Protein AF-A0A2V0NY95-F1 (afdb_monomer_lite)

Secondary structure (DSSP, 8-state):
-PPPP-PPPPPPPPPPPTT---SS-EEESSTT-SS-EEEPPTT--SSPPPTT-B-HHHHHHHHHHHHTTT--EEEE---HHHHHTBPTT-HHHHHHHTT-EEEE--TTSTTHHHHHHHHHHHHHS-SS-HHHHHHHHHHHHHHTT----PPPHHHHHHHHTSTT-

Structure (mmCIF, N/CA/C/O backbone):
data_AF-A0A2V0NY95-F1
#
_entry.id   AF-A0A2V0NY95-F1
#
loop_
_atom_site.group_PDB
_atom_site.id
_atom_site.type_symbol
_atom_site.label_atom_id
_atom_site.label_alt_id
_atom_site.label_comp_id
_atom_site.label_asym_id
_atom_site.label_entity_id
_atom_site.label_seq_id
_atom_site.pdbx_PDB_ins_code
_atom_site.Cartn_x
_atom_site.Cartn_y
_atom_site.Cartn_z
_atom_site.occupancy
_atom_site.B_iso_or_equiv
_atom_site.auth_seq_id
_atom_site.auth_comp_id
_atom_site.auth_asym_id
_atom_site.auth_atom_id
_atom_site.pdbx_PDB_model_num
ATOM 1 N N . MET A 1 1 ? -4.835 18.486 35.071 1.00 43.38 1 MET A N 1
ATOM 2 C CA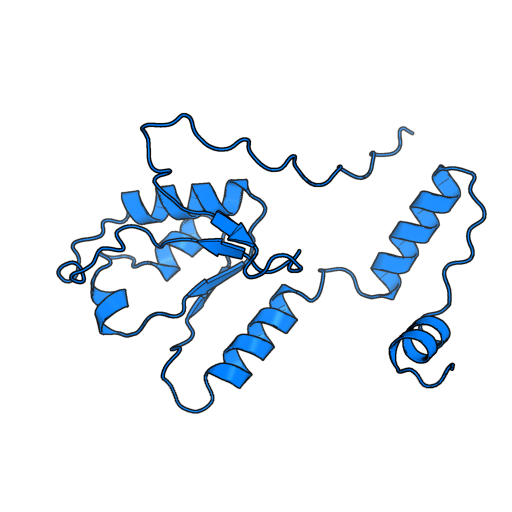 . MET A 1 1 ? -4.192 17.753 33.960 1.00 43.38 1 MET A CA 1
ATOM 3 C C . MET A 1 1 ? -5.191 17.724 32.818 1.00 43.38 1 MET A C 1
ATOM 5 O O . MET A 1 1 ? -6.310 17.291 33.049 1.00 43.38 1 MET A O 1
ATOM 9 N N . ALA A 1 2 ? -4.857 18.315 31.669 1.00 37.72 2 ALA A N 1
ATOM 10 C CA . ALA A 1 2 ? -5.780 18.450 30.542 1.00 37.72 2 ALA A CA 1
ATOM 11 C C . ALA A 1 2 ? -5.854 17.127 29.765 1.00 37.72 2 ALA A C 1
ATOM 13 O O . ALA A 1 2 ? -4.816 16.590 29.384 1.00 37.72 2 ALA A O 1
ATOM 14 N N . ALA A 1 3 ? -7.064 16.598 29.579 1.00 37.44 3 ALA A N 1
ATOM 15 C CA . ALA A 1 3 ? -7.317 15.398 28.789 1.00 37.44 3 ALA A CA 1
ATOM 16 C C . ALA A 1 3 ? -7.110 15.698 27.295 1.00 37.44 3 ALA A C 1
ATOM 18 O O . ALA A 1 3 ? -7.634 16.691 26.787 1.00 37.44 3 ALA A O 1
ATOM 19 N N . ALA A 1 4 ? -6.346 14.849 26.605 1.00 42.94 4 ALA A N 1
ATOM 20 C CA . ALA A 1 4 ? -6.223 14.893 25.154 1.00 42.94 4 ALA A CA 1
ATOM 21 C C . ALA A 1 4 ? -7.565 14.474 24.535 1.00 42.94 4 ALA A C 1
ATOM 23 O O . ALA A 1 4 ? -8.099 13.410 24.846 1.00 42.94 4 ALA A O 1
ATOM 24 N N . ALA A 1 5 ? -8.150 15.348 23.719 1.00 40.56 5 ALA A N 1
ATOM 25 C CA . ALA A 1 5 ? -9.394 15.072 23.017 1.00 40.56 5 ALA A CA 1
ATOM 26 C C . ALA A 1 5 ? -9.166 13.969 21.975 1.00 40.56 5 ALA A C 1
ATOM 28 O O . ALA A 1 5 ? -8.226 14.069 21.190 1.00 40.56 5 ALA A O 1
ATOM 29 N N . ALA A 1 6 ? -10.037 12.954 21.954 1.00 47.31 6 ALA A N 1
ATOM 30 C CA . ALA A 1 6 ? -10.079 11.966 20.881 1.00 47.31 6 ALA A CA 1
ATOM 31 C C . ALA A 1 6 ? -10.217 12.699 19.539 1.00 47.31 6 ALA A C 1
ATOM 33 O O . ALA A 1 6 ? -11.197 13.418 19.308 1.00 47.31 6 ALA A O 1
ATOM 34 N N . GLU A 1 7 ? -9.193 12.574 18.698 1.00 38.12 7 GLU A N 1
ATOM 35 C CA . GLU A 1 7 ? -9.124 13.253 17.413 1.00 38.12 7 GLU A CA 1
ATOM 36 C C . GLU A 1 7 ? -10.282 12.768 16.537 1.00 38.12 7 GLU A C 1
ATOM 38 O O . GLU A 1 7 ? -10.471 11.573 16.306 1.00 38.12 7 GLU A O 1
ATOM 43 N N . ARG A 1 8 ? -11.112 13.711 16.081 1.00 42.25 8 ARG A N 1
ATOM 44 C CA . ARG A 1 8 ? -12.142 13.430 15.079 1.00 42.25 8 ARG A CA 1
ATOM 45 C C . ARG A 1 8 ? -11.473 12.790 13.856 1.00 42.25 8 ARG A C 1
ATOM 47 O O . ARG A 1 8 ? -10.414 13.278 13.459 1.00 42.25 8 ARG A O 1
ATOM 54 N N . PRO A 1 9 ? -12.106 11.792 13.207 1.00 49.47 9 PRO A N 1
ATOM 55 C CA . PRO A 1 9 ? -11.616 11.306 11.925 1.00 49.47 9 PRO A CA 1
ATOM 56 C C . PRO A 1 9 ? -11.460 12.500 10.969 1.00 49.47 9 PRO A C 1
ATOM 58 O O . PRO A 1 9 ? -12.314 13.401 10.980 1.00 49.47 9 PRO A O 1
ATOM 61 N N . PRO A 1 10 ? -10.363 12.553 10.194 1.00 50.25 10 PRO A N 1
ATOM 62 C CA . PRO A 1 10 ? -10.059 13.699 9.358 1.00 50.25 10 PRO A CA 1
ATOM 63 C C . PRO A 1 10 ? -11.227 13.972 8.397 1.00 50.25 10 PRO A C 1
ATOM 65 O O . PRO A 1 10 ? -11.861 13.032 7.908 1.00 50.25 10 PRO A O 1
ATOM 68 N N . PRO A 1 11 ? -11.549 15.249 8.130 1.00 43.59 11 PRO A N 1
ATOM 69 C CA . PRO A 1 11 ? -12.610 15.597 7.196 1.00 43.59 11 PRO A CA 1
ATOM 70 C C . PRO A 1 11 ? -12.332 14.952 5.832 1.00 43.59 11 PRO A C 1
ATOM 72 O O . PRO A 1 11 ? -11.212 15.026 5.324 1.00 43.59 11 PRO A O 1
ATOM 75 N N . THR A 1 12 ? -13.353 14.339 5.223 1.00 57.59 12 THR A N 1
ATOM 76 C CA . THR A 1 12 ? -13.290 13.886 3.828 1.00 57.59 12 THR A CA 1
ATOM 77 C C . THR A 1 12 ? -12.856 15.065 2.963 1.00 57.59 12 THR A C 1
ATOM 79 O O . THR A 1 12 ? -13.534 16.097 2.958 1.00 57.59 12 THR A O 1
ATOM 82 N N . GLN A 1 13 ? -11.712 14.943 2.280 1.00 50.62 13 GLN A N 1
ATOM 83 C CA . GLN A 1 13 ? -11.196 16.012 1.427 1.00 50.62 13 GLN A CA 1
ATOM 84 C C . GLN A 1 13 ? -12.280 16.434 0.424 1.00 50.62 13 GLN A C 1
ATOM 86 O O . GLN A 1 13 ? -12.900 15.561 -0.192 1.00 50.62 13 GLN A O 1
ATOM 91 N N . PRO A 1 14 ? -12.537 17.747 0.267 1.00 53.62 14 PRO A N 1
ATOM 92 C CA . PRO A 1 14 ? -13.465 18.219 -0.747 1.00 53.62 14 PRO A CA 1
ATOM 93 C C . PRO A 1 14 ? -13.003 17.736 -2.129 1.00 53.62 14 PRO A C 1
ATOM 95 O O . PRO A 1 14 ? -11.795 17.605 -2.356 1.00 53.62 14 PRO A O 1
ATOM 98 N N . PRO A 1 15 ? -13.940 17.455 -3.053 1.00 53.31 15 PRO A N 1
ATOM 99 C CA . PRO A 1 15 ? -13.572 17.038 -4.397 1.00 53.31 15 PRO A CA 1
ATOM 100 C C . PRO A 1 15 ? -12.666 18.106 -5.036 1.00 53.31 15 PRO A C 1
ATOM 102 O O . PRO A 1 15 ? -12.920 19.301 -4.854 1.00 53.31 15 PRO A O 1
ATOM 105 N N . PRO A 1 16 ? -11.603 17.707 -5.758 1.00 52.62 16 PRO A N 1
ATOM 106 C CA . PRO A 1 16 ? -10.711 18.658 -6.406 1.00 52.62 16 PRO A CA 1
ATOM 107 C C . PRO A 1 16 ? -11.479 19.514 -7.429 1.00 52.62 16 PRO A C 1
ATOM 109 O O . PRO A 1 16 ? -12.456 19.036 -8.019 1.00 52.62 16 PRO A O 1
ATOM 112 N N . PRO A 1 17 ? -11.064 20.776 -7.649 1.00 58.44 17 PRO A N 1
ATOM 113 C CA . PRO A 1 17 ? -11.691 21.656 -8.630 1.00 58.44 17 PRO A CA 1
ATOM 114 C C . PRO A 1 17 ? -11.704 21.005 -10.020 1.00 58.44 17 PRO A C 1
ATOM 116 O O . PRO A 1 17 ? -10.756 20.330 -10.425 1.00 58.44 17 PRO A O 1
ATOM 119 N N . HIS A 1 18 ? -12.802 21.197 -10.756 1.00 44.31 18 HIS A N 1
ATOM 120 C CA . HIS A 1 18 ? -12.996 20.622 -12.086 1.00 44.31 18 HIS A CA 1
ATOM 121 C C . HIS A 1 18 ? -11.870 21.058 -13.042 1.00 44.31 18 HIS A C 1
ATOM 123 O O . HIS A 1 18 ? -11.850 22.198 -13.495 1.00 44.31 18 HIS A O 1
ATOM 129 N N . GLY A 1 19 ? -10.938 20.152 -13.350 1.00 54.78 19 GLY A N 1
ATOM 130 C CA . GLY A 1 19 ? -9.857 20.389 -14.316 1.00 54.78 19 GLY A CA 1
ATOM 131 C C . GLY A 1 19 ? -8.557 19.656 -13.995 1.00 54.78 19 GLY A C 1
ATOM 132 O O . GLY A 1 19 ? -7.862 19.225 -14.911 1.00 54.78 19 GLY A O 1
ATOM 133 N N . GLU A 1 20 ? -8.271 19.419 -12.715 1.00 51.94 20 GLU A N 1
ATOM 134 C CA . GLU A 1 20 ? -7.086 18.676 -12.284 1.00 51.94 20 GLU A CA 1
ATOM 135 C C . GLU A 1 20 ? -7.507 17.300 -11.773 1.00 51.94 20 GLU A C 1
ATOM 137 O O . GLU A 1 20 ? -8.163 17.166 -10.739 1.00 51.94 20 GLU A O 1
ATOM 142 N N . ARG A 1 21 ? -7.159 16.242 -12.516 1.00 57.59 21 ARG A N 1
ATOM 143 C CA . ARG A 1 21 ? -7.312 14.888 -11.980 1.00 57.59 21 ARG A CA 1
ATOM 144 C C . ARG A 1 21 ? -6.307 14.742 -10.839 1.00 57.59 21 ARG A C 1
ATOM 146 O O . ARG A 1 21 ? -5.119 14.963 -11.081 1.00 57.59 21 ARG A O 1
ATOM 153 N N . PRO A 1 22 ? -6.744 14.376 -9.624 1.00 63.16 22 PRO A N 1
ATOM 154 C CA . PRO A 1 22 ? -5.818 14.173 -8.526 1.00 63.16 22 PRO A CA 1
ATOM 155 C C . PRO A 1 22 ? -4.794 13.124 -8.953 1.00 63.16 22 PRO A C 1
ATOM 157 O O . PRO A 1 22 ? -5.154 12.046 -9.432 1.00 63.16 22 PRO A O 1
ATOM 160 N N . ARG A 1 23 ? -3.513 13.475 -8.817 1.00 74.50 23 ARG A N 1
ATOM 161 C CA . ARG A 1 23 ? -2.381 12.650 -9.265 1.00 74.50 23 ARG A CA 1
ATOM 162 C C . ARG A 1 23 ? -2.393 11.255 -8.636 1.00 74.50 23 ARG A C 1
ATOM 164 O O . ARG A 1 23 ? -1.933 10.292 -9.242 1.00 74.50 23 ARG A O 1
ATOM 171 N N . HIS A 1 24 ? -2.968 11.157 -7.443 1.00 81.56 24 HIS A N 1
ATOM 172 C CA . HIS A 1 24 ? -3.194 9.921 -6.717 1.00 81.56 24 HIS A CA 1
ATOM 173 C C . HIS A 1 24 ? -4.676 9.867 -6.345 1.00 81.56 24 HIS A C 1
ATOM 175 O O . HIS A 1 24 ? -5.170 10.748 -5.638 1.00 81.56 24 HIS A O 1
ATOM 181 N N . ASN A 1 25 ? -5.407 8.862 -6.832 1.00 85.81 25 ASN A N 1
ATOM 182 C CA . ASN A 1 25 ? -6.708 8.558 -6.242 1.00 85.81 25 ASN A CA 1
ATOM 183 C C . ASN A 1 25 ? -6.447 7.908 -4.869 1.00 85.81 25 ASN A C 1
ATOM 185 O O . ASN A 1 25 ? -5.470 7.187 -4.674 1.00 85.81 25 ASN A O 1
ATOM 189 N N . PHE A 1 26 ? -7.273 8.241 -3.888 1.00 90.12 26 PHE A N 1
ATOM 190 C CA . PHE A 1 26 ? -7.235 7.632 -2.566 1.00 90.12 26 PHE A CA 1
ATOM 191 C C . PHE A 1 26 ? -8.661 7.588 -2.056 1.00 90.12 26 PHE A C 1
ATOM 193 O O . PHE A 1 26 ? -9.290 8.635 -1.891 1.00 90.12 26 PHE A O 1
ATOM 200 N N . ALA A 1 27 ? -9.186 6.389 -1.867 1.00 90.31 27 ALA A N 1
ATOM 201 C CA . ALA A 1 27 ? -10.558 6.189 -1.437 1.00 90.31 27 ALA A CA 1
ATOM 202 C C . ALA A 1 27 ? -10.675 4.894 -0.631 1.00 90.31 27 ALA A C 1
ATOM 204 O O . ALA A 1 27 ? -9.866 3.988 -0.830 1.00 90.31 27 ALA 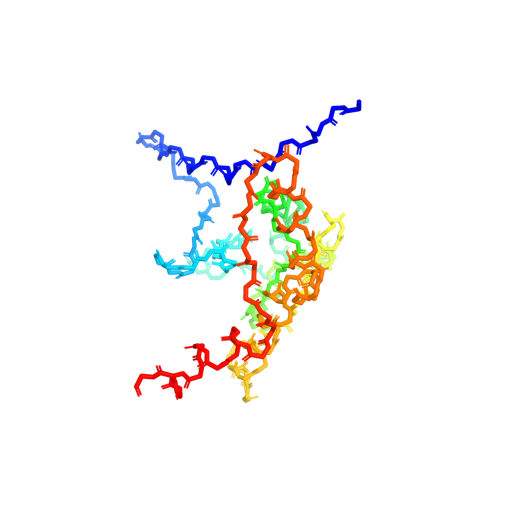A O 1
ATOM 205 N N . PRO A 1 28 ? -11.676 4.781 0.255 1.00 88.25 28 PRO A N 1
ATOM 206 C CA . PRO A 1 28 ? -12.035 3.507 0.863 1.00 88.25 28 PRO A CA 1
ATOM 207 C C . PRO A 1 28 ? -12.213 2.412 -0.195 1.00 88.25 28 PRO A C 1
ATOM 209 O O . PRO A 1 28 ? -12.725 2.685 -1.285 1.00 88.25 28 PRO A O 1
ATOM 212 N N . ALA A 1 29 ? -11.814 1.180 0.122 1.00 85.50 29 ALA A N 1
ATOM 213 C CA . ALA A 1 29 ? -11.976 0.042 -0.785 1.00 85.50 29 ALA A CA 1
ATOM 214 C C . ALA A 1 29 ? -13.458 -0.236 -1.114 1.00 85.50 29 ALA A C 1
ATOM 216 O O . ALA A 1 29 ? -13.790 -0.664 -2.220 1.00 85.50 29 ALA A O 1
ATOM 217 N N . SER A 1 30 ? -14.361 0.098 -0.192 1.00 88.00 30 SER A N 1
ATOM 218 C CA . SER A 1 30 ? -15.807 0.140 -0.381 1.00 88.00 30 SER A CA 1
ATOM 219 C C . SER A 1 30 ? -16.421 1.284 0.426 1.00 88.00 30 SER A C 1
ATOM 221 O O . SER A 1 30 ? -15.815 1.808 1.355 1.00 88.00 30 SER A O 1
ATOM 223 N N . GLY A 1 31 ? -17.676 1.644 0.140 1.00 81.44 31 GLY A N 1
ATOM 224 C CA . GLY A 1 31 ? -18.383 2.695 0.888 1.00 81.44 31 GLY A CA 1
ATOM 225 C C . GLY A 1 31 ? -18.625 2.392 2.376 1.00 81.44 31 GLY A C 1
ATOM 226 O O . GLY A 1 31 ? -19.148 3.253 3.078 1.00 81.44 31 GLY A O 1
ATOM 227 N N . ARG A 1 32 ? -18.293 1.183 2.850 1.00 81.31 32 ARG A N 1
ATOM 228 C CA . ARG A 1 32 ? -18.389 0.778 4.262 1.00 81.31 32 ARG A CA 1
ATOM 229 C C . ARG A 1 32 ? -17.026 0.582 4.923 1.00 81.31 32 ARG A C 1
ATOM 231 O O . ARG A 1 32 ? -16.990 0.412 6.138 1.00 81.31 32 ARG A O 1
ATOM 238 N N . ASP A 1 33 ? -15.937 0.592 4.157 1.00 80.44 33 ASP A N 1
ATOM 239 C CA . ASP A 1 33 ? -14.610 0.345 4.707 1.00 80.44 33 ASP A CA 1
ATOM 240 C C . ASP A 1 33 ? -14.088 1.578 5.434 1.00 80.44 33 ASP A C 1
ATOM 242 O O . ASP A 1 33 ? -14.077 2.688 4.904 1.00 80.44 33 ASP A O 1
ATOM 246 N N . THR A 1 34 ? -13.632 1.365 6.663 1.00 82.75 34 THR A N 1
ATOM 247 C CA . THR A 1 34 ? -12.999 2.402 7.489 1.00 82.75 34 THR A CA 1
ATOM 248 C C . THR A 1 34 ? -11.506 2.166 7.687 1.00 82.75 34 THR A C 1
ATOM 250 O O . THR A 1 34 ? -10.817 3.066 8.152 1.00 82.75 34 THR A O 1
ATOM 253 N N . ALA A 1 35 ? -11.013 0.970 7.349 1.00 84.50 35 ALA A N 1
ATOM 254 C CA . ALA A 1 35 ? -9.630 0.547 7.577 1.00 84.50 35 ALA A CA 1
ATOM 255 C C . ALA A 1 35 ? -8.858 0.264 6.278 1.00 84.50 35 ALA A C 1
ATOM 257 O O . ALA A 1 35 ? -7.641 0.414 6.243 1.00 84.50 35 ALA A O 1
ATOM 258 N N . VAL A 1 36 ? -9.551 -0.113 5.197 1.00 87.56 36 VAL A N 1
ATOM 259 C CA . VAL A 1 36 ? -8.917 -0.489 3.927 1.00 87.56 36 VAL A CA 1
ATOM 260 C C . VAL A 1 36 ? -9.178 0.583 2.878 1.00 87.56 36 VAL A C 1
ATOM 262 O O . VAL A 1 36 ? -10.326 0.917 2.577 1.00 87.56 36 VAL A O 1
ATOM 265 N N . PHE A 1 37 ? -8.101 1.100 2.295 1.00 91.56 37 PHE A N 1
ATOM 266 C CA . PHE A 1 37 ? -8.134 2.146 1.279 1.00 91.56 37 PHE A CA 1
ATOM 267 C C . PHE A 1 37 ? -7.372 1.692 0.034 1.00 91.56 37 PHE A C 1
ATOM 269 O O . PHE A 1 37 ? -6.336 1.038 0.123 1.00 91.56 37 PHE A O 1
ATOM 276 N N . 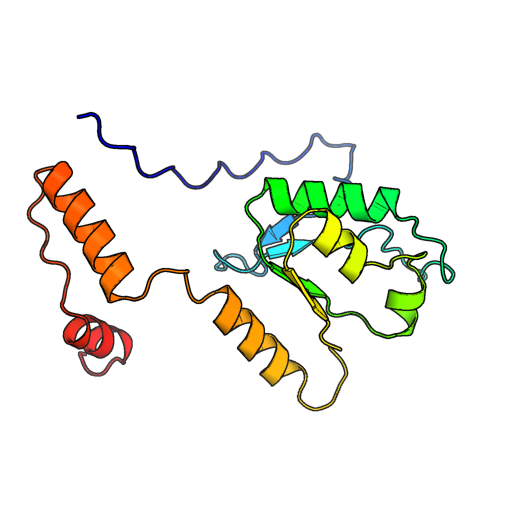GLY A 1 38 ? -7.890 2.050 -1.136 1.00 92.38 38 GLY A N 1
ATOM 277 C CA . GLY A 1 38 ? -7.221 1.879 -2.416 1.00 92.38 38 GLY A CA 1
ATOM 278 C C . GLY A 1 38 ? -6.551 3.173 -2.863 1.00 92.38 38 GLY A C 1
ATOM 279 O O . GLY A 1 38 ? -7.109 4.261 -2.697 1.00 92.38 38 GLY A O 1
ATOM 280 N N . ALA A 1 39 ? -5.377 3.043 -3.480 1.00 91.94 39 ALA A N 1
ATOM 281 C CA . ALA A 1 39 ? -4.692 4.137 -4.148 1.00 91.94 39 ALA A CA 1
ATOM 282 C C . ALA A 1 39 ? -4.015 3.669 -5.440 1.00 91.94 39 ALA A C 1
ATOM 284 O O . ALA A 1 39 ? -3.442 2.583 -5.510 1.00 91.94 39 ALA A O 1
ATOM 285 N N . SER A 1 40 ? -4.059 4.512 -6.463 1.00 89.31 40 SER A N 1
ATOM 286 C CA . SER A 1 40 ? -3.380 4.325 -7.739 1.00 89.31 40 SER A CA 1
ATOM 287 C C . SER A 1 40 ? -1.903 4.432 -7.470 1.00 89.31 40 SER A C 1
ATOM 289 O O . SER A 1 40 ? -1.439 5.393 -6.856 1.00 89.31 40 SER A O 1
ATOM 291 N N . MET A 1 41 ? -1.171 3.448 -7.955 1.00 87.94 41 MET A N 1
ATOM 292 C CA . MET A 1 41 ? 0.255 3.339 -7.714 1.00 87.94 41 MET A CA 1
ATOM 293 C C . MET A 1 41 ? 1.041 4.421 -8.456 1.00 87.94 41 MET A C 1
ATOM 295 O O . MET A 1 41 ? 0.582 4.923 -9.493 1.00 87.94 41 MET A O 1
ATOM 299 N N . PRO A 1 42 ? 2.254 4.752 -7.982 1.00 92.19 42 PRO A N 1
ATOM 300 C CA . PRO A 1 42 ? 3.097 5.717 -8.661 1.00 92.19 42 PRO A CA 1
ATOM 301 C C . PRO A 1 42 ? 3.462 5.189 -10.045 1.00 92.19 42 PRO A C 1
ATOM 303 O O . PRO A 1 42 ? 3.957 4.071 -10.178 1.00 92.19 42 PRO A O 1
ATOM 306 N N . GLY A 1 43 ? 3.194 5.998 -11.070 1.00 86.75 43 GLY A N 1
ATOM 307 C CA . GLY A 1 43 ? 3.517 5.669 -12.458 1.00 86.75 43 GLY A CA 1
ATOM 308 C C . GLY A 1 43 ? 2.587 4.654 -13.127 1.00 86.75 43 GLY A C 1
ATOM 309 O O . GLY A 1 43 ? 2.886 4.252 -14.245 1.00 86.75 43 GLY A O 1
ATOM 310 N N . CYS A 1 44 ? 1.475 4.248 -12.498 1.00 76.88 44 CYS A N 1
ATOM 311 C CA . CYS A 1 44 ? 0.530 3.318 -13.120 1.00 76.88 44 CYS A CA 1
ATOM 312 C C . CYS A 1 44 ? -0.140 3.959 -14.345 1.00 76.88 44 CYS A C 1
ATOM 314 O O . CYS A 1 44 ? -0.881 4.938 -14.221 1.00 76.88 44 CYS A O 1
ATOM 316 N N . ALA A 1 45 ? 0.134 3.398 -15.518 1.00 82.31 45 ALA A N 1
ATOM 317 C CA . ALA A 1 45 ? -0.449 3.775 -16.795 1.00 82.31 45 ALA A CA 1
ATOM 318 C C . ALA A 1 45 ? -0.826 2.507 -17.574 1.00 82.31 45 ALA A C 1
ATOM 320 O O . ALA A 1 45 ? -0.256 1.441 -17.342 1.00 82.31 45 ALA A O 1
ATOM 321 N N . ASP A 1 46 ? -1.792 2.641 -18.482 1.00 83.06 46 ASP A N 1
ATOM 322 C CA . ASP A 1 46 ? -2.105 1.641 -19.502 1.00 83.06 46 ASP A CA 1
ATOM 323 C C . ASP A 1 46 ? -1.707 2.235 -20.868 1.00 83.06 46 ASP A C 1
ATOM 325 O O . ASP A 1 46 ? -2.239 3.291 -21.235 1.00 83.06 46 ASP A O 1
ATOM 329 N N . PRO A 1 47 ? -0.737 1.646 -21.594 1.00 91.12 47 PRO A N 1
ATOM 330 C CA . PRO A 1 47 ? -0.038 0.389 -21.298 1.00 91.12 47 PRO A CA 1
ATOM 331 C C . PRO A 1 47 ? 0.969 0.490 -20.144 1.00 91.12 47 PRO A C 1
ATOM 333 O O . PRO A 1 47 ? 1.413 1.583 -19.782 1.00 91.12 47 PRO A O 1
ATOM 336 N N . LEU A 1 48 ? 1.358 -0.678 -19.614 1.00 91.88 48 LEU A N 1
ATOM 337 C CA . LEU A 1 48 ? 2.348 -0.799 -18.544 1.00 91.88 48 LEU A CA 1
ATOM 338 C C . LEU A 1 48 ? 3.660 -0.075 -18.926 1.00 91.88 48 LEU A C 1
ATOM 340 O O . LEU A 1 48 ? 4.161 -0.280 -20.038 1.00 91.88 48 LEU A O 1
ATOM 344 N N . PRO A 1 49 ? 4.243 0.748 -18.033 1.00 93.38 49 PRO A N 1
ATOM 345 C CA . PRO A 1 49 ? 5.497 1.436 -18.314 1.00 93.38 49 PRO A CA 1
ATOM 346 C C . PRO A 1 49 ? 6.664 0.467 -18.574 1.00 93.38 49 PRO A C 1
ATOM 348 O O . PRO A 1 49 ? 6.681 -0.639 -18.029 1.00 93.38 49 PRO A O 1
ATOM 351 N N . PRO A 1 50 ? 7.699 0.878 -19.329 1.00 96.19 50 PRO A N 1
ATOM 352 C CA . PRO A 1 50 ? 8.906 0.072 -19.489 1.00 96.19 50 PRO A CA 1
ATOM 353 C C . PRO A 1 50 ? 9.577 -0.256 -18.140 1.00 96.19 50 PRO A C 1
ATOM 355 O O . PRO A 1 50 ? 9.514 0.564 -17.214 1.00 96.19 50 PRO A O 1
ATOM 358 N N . PRO A 1 51 ? 10.281 -1.396 -18.020 1.00 97.25 51 PRO A N 1
ATOM 359 C CA . PRO A 1 51 ? 11.050 -1.719 -16.824 1.00 97.25 51 PRO A CA 1
ATOM 360 C C . PRO A 1 51 ? 12.019 -0.599 -16.415 1.00 97.25 51 PRO A C 1
ATOM 362 O O . PRO A 1 51 ? 12.714 -0.030 -17.256 1.00 97.25 51 PRO A O 1
ATOM 365 N N . GLY A 1 52 ? 12.051 -0.264 -15.125 1.00 96.50 52 GLY A N 1
ATOM 366 C CA . GLY A 1 52 ? 12.896 0.788 -14.553 1.00 96.50 52 GLY A CA 1
ATOM 367 C C . GLY A 1 52 ? 12.491 2.230 -14.885 1.00 96.50 52 GLY A C 1
ATOM 368 O O . GLY A 1 52 ? 13.223 3.153 -14.536 1.00 96.50 52 GLY A O 1
ATOM 369 N N . SER A 1 53 ? 11.361 2.461 -15.558 1.00 96.19 53 SER A N 1
ATOM 370 C CA . SER A 1 53 ? 10.933 3.818 -15.937 1.00 96.19 53 SER A CA 1
ATOM 371 C C . SER A 1 53 ? 10.315 4.623 -14.789 1.00 9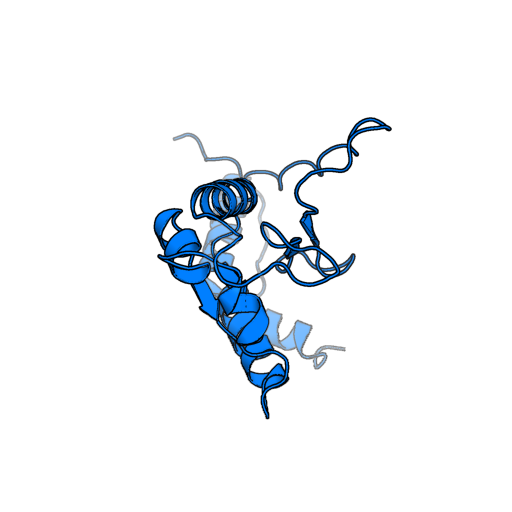6.19 53 SER A C 1
ATOM 373 O O . SER A 1 53 ? 10.343 5.856 -14.817 1.00 96.19 53 SER A O 1
ATOM 375 N N . VAL A 1 54 ? 9.790 3.963 -13.753 1.00 96.44 54 VAL A N 1
ATOM 376 C CA . VAL A 1 54 ? 9.250 4.630 -12.564 1.00 96.44 54 VAL A CA 1
ATOM 377 C C . VAL A 1 54 ? 10.378 4.868 -11.564 1.00 96.44 54 VAL A C 1
ATOM 379 O O . VAL A 1 54 ? 10.835 3.957 -10.875 1.00 96.44 54 VAL A O 1
ATOM 382 N N . GLY A 1 55 ? 10.848 6.114 -11.507 1.00 96.56 55 GLY A N 1
ATOM 383 C CA . GLY A 1 55 ? 11.961 6.519 -10.650 1.00 96.56 55 GLY A CA 1
ATOM 384 C C . GLY A 1 55 ? 11.619 6.582 -9.151 1.00 96.56 55 GLY A C 1
ATOM 385 O O . GLY A 1 55 ? 10.456 6.777 -8.783 1.00 96.56 55 GLY A O 1
ATOM 386 N N . PRO A 1 56 ? 12.634 6.520 -8.268 1.00 97.38 56 PRO A N 1
ATOM 387 C CA . PRO A 1 56 ? 12.449 6.532 -6.812 1.00 97.38 56 PRO A CA 1
ATOM 388 C C . PRO A 1 56 ? 11.748 7.793 -6.290 1.00 97.38 56 PRO A C 1
ATOM 390 O O . PRO A 1 56 ? 10.991 7.712 -5.329 1.00 97.38 56 PRO A O 1
ATOM 393 N N . ALA A 1 57 ? 11.925 8.945 -6.947 1.00 96.31 57 ALA A N 1
ATOM 394 C CA . ALA A 1 57 ? 11.239 10.183 -6.573 1.00 96.31 57 ALA A CA 1
ATOM 395 C C . ALA A 1 57 ? 9.707 10.072 -6.687 1.00 96.31 57 ALA A C 1
ATOM 397 O O . ALA A 1 57 ? 8.990 10.581 -5.831 1.00 96.31 57 ALA A O 1
ATOM 398 N N . ALA A 1 58 ? 9.200 9.367 -7.707 1.00 95.31 58 ALA A N 1
ATOM 399 C CA . ALA A 1 58 ? 7.763 9.146 -7.866 1.00 95.31 58 ALA A CA 1
ATOM 400 C C . ALA A 1 58 ? 7.211 8.208 -6.782 1.00 95.31 58 ALA A C 1
ATOM 402 O O . ALA A 1 58 ? 6.092 8.404 -6.312 1.00 95.31 58 ALA A O 1
ATOM 403 N N . VAL A 1 59 ? 8.000 7.209 -6.372 1.00 97.25 59 VAL A N 1
ATOM 404 C CA . VAL A 1 59 ? 7.644 6.304 -5.271 1.00 97.25 59 VAL A CA 1
ATOM 405 C C . VAL A 1 59 ? 7.606 7.055 -3.941 1.00 97.25 59 VAL A C 1
ATOM 407 O O . VAL A 1 59 ? 6.621 6.932 -3.221 1.00 97.25 59 VAL A O 1
ATOM 410 N N . ALA A 1 60 ? 8.630 7.859 -3.644 1.00 96.44 60 ALA A N 1
ATOM 411 C CA . ALA A 1 60 ? 8.711 8.645 -2.414 1.00 96.44 60 ALA A CA 1
ATOM 412 C C . ALA A 1 60 ? 7.554 9.648 -2.295 1.00 96.44 60 ALA A C 1
ATOM 414 O O . ALA A 1 60 ? 6.903 9.728 -1.256 1.00 96.44 60 ALA A O 1
ATOM 415 N N . GLU A 1 61 ? 7.232 10.357 -3.381 1.00 95.56 61 GLU A N 1
ATOM 416 C CA . GLU A 1 61 ? 6.091 11.276 -3.414 1.00 95.56 61 GLU A CA 1
ATOM 417 C C . GLU A 1 61 ? 4.769 10.559 -3.102 1.00 95.56 61 GLU A C 1
ATOM 419 O O . GLU A 1 61 ? 3.991 11.013 -2.260 1.00 95.56 61 GLU A O 1
ATOM 424 N N . TRP A 1 62 ? 4.527 9.412 -3.741 1.00 96.31 62 TRP A N 1
ATOM 425 C CA . TRP A 1 62 ? 3.319 8.623 -3.514 1.00 96.31 62 TRP A CA 1
ATOM 426 C C . TRP A 1 62 ? 3.246 8.058 -2.091 1.00 96.31 62 TRP A C 1
ATOM 428 O O . TRP A 1 62 ? 2.200 8.130 -1.445 1.00 96.31 62 TRP A O 1
ATOM 438 N N . ALA A 1 63 ? 4.356 7.522 -1.584 1.00 96.69 63 ALA A N 1
ATOM 439 C CA . ALA A 1 63 ? 4.434 6.955 -0.245 1.00 96.69 63 ALA A CA 1
ATOM 440 C C . ALA A 1 63 ? 4.215 8.037 0.830 1.00 96.69 63 ALA A C 1
ATOM 442 O O . ALA A 1 63 ? 3.428 7.845 1.758 1.00 96.69 63 ALA A O 1
ATOM 443 N N . SER A 1 64 ? 4.801 9.222 0.649 1.00 95.38 64 SER A N 1
ATOM 444 C CA . SER A 1 64 ? 4.532 10.394 1.488 1.00 95.38 64 SER A CA 1
ATOM 445 C C . SER A 1 64 ? 3.050 10.797 1.447 1.00 95.38 64 SER A C 1
ATOM 447 O O . SER A 1 64 ? 2.431 11.028 2.488 1.00 95.38 64 SER A O 1
ATOM 449 N N . PHE A 1 65 ? 2.433 10.790 0.259 1.00 94.69 65 PHE A N 1
ATOM 450 C CA . PHE A 1 65 ? 1.011 11.089 0.081 1.00 94.69 65 PHE A CA 1
ATOM 451 C C . PHE A 1 65 ? 0.084 10.118 0.837 1.00 94.69 65 PHE A C 1
ATOM 453 O O . PHE A 1 65 ? -0.883 10.576 1.458 1.00 94.69 65 PHE A O 1
ATOM 460 N N . VAL A 1 66 ? 0.336 8.803 0.793 1.00 94.69 66 VAL A N 1
ATOM 461 C CA . VAL A 1 66 ? -0.501 7.825 1.518 1.00 94.69 66 VAL A CA 1
ATOM 462 C C . VAL A 1 66 ? -0.241 7.880 3.022 1.00 94.69 66 VAL A C 1
ATOM 464 O O . VAL A 1 66 ? -1.190 7.881 3.805 1.00 94.69 66 VAL A O 1
ATOM 467 N N . ARG A 1 67 ? 1.018 8.049 3.443 1.00 94.31 67 ARG A N 1
ATOM 468 C CA . ARG A 1 67 ? 1.384 8.198 4.857 1.00 94.31 67 ARG A CA 1
ATOM 469 C C . ARG A 1 67 ? 0.738 9.427 5.493 1.00 94.31 67 ARG A C 1
ATOM 471 O O . ARG A 1 67 ? 0.237 9.347 6.610 1.00 94.31 67 ARG A O 1
ATOM 478 N N . ALA A 1 68 ? 0.679 10.553 4.779 1.00 91.25 68 ALA A N 1
ATOM 479 C CA . ALA A 1 68 ? 0.015 11.772 5.251 1.00 91.25 68 ALA A CA 1
ATOM 480 C C . ALA A 1 68 ? -1.493 11.588 5.534 1.00 91.25 68 ALA A C 1
ATOM 482 O O . ALA A 1 68 ? -2.112 12.459 6.140 1.00 91.25 68 ALA A O 1
ATOM 483 N N . ARG A 1 69 ? -2.091 10.465 5.111 1.00 91.12 69 ARG A N 1
ATOM 484 C CA . ARG A 1 69 ? -3.486 10.083 5.384 1.00 91.12 69 ARG A CA 1
ATOM 485 C C . ARG A 1 69 ? -3.627 9.069 6.520 1.00 91.12 69 ARG A C 1
ATOM 487 O O . ARG A 1 69 ? -4.708 8.524 6.705 1.00 91.12 69 ARG A O 1
ATOM 494 N N . GLY A 1 70 ? -2.553 8.825 7.269 1.00 90.31 70 GLY A N 1
ATOM 495 C CA . GLY A 1 70 ? -2.545 7.906 8.406 1.00 90.31 70 GLY A CA 1
ATOM 496 C C . GLY A 1 70 ? -2.355 6.438 8.026 1.00 90.31 70 GLY A C 1
ATOM 497 O O . GLY A 1 70 ? -2.523 5.577 8.880 1.00 90.31 70 GLY A O 1
ATOM 498 N N . VAL A 1 71 ? -2.004 6.136 6.771 1.00 91.56 71 VAL A N 1
ATOM 499 C CA . VAL A 1 71 ? -1.671 4.766 6.363 1.00 91.56 71 VAL A CA 1
ATOM 500 C C . VAL A 1 71 ? -0.320 4.370 6.957 1.00 91.56 71 VAL A C 1
ATOM 502 O O . VAL A 1 71 ? 0.661 5.097 6.799 1.00 91.56 71 VAL A O 1
ATOM 505 N N . THR A 1 72 ? -0.276 3.208 7.607 1.00 94.56 72 THR A N 1
ATOM 506 C CA . THR A 1 72 ? 0.941 2.579 8.148 1.00 94.56 72 THR A CA 1
ATOM 507 C C . THR A 1 72 ? 1.411 1.416 7.280 1.00 94.56 72 THR A C 1
ATOM 509 O O . THR A 1 72 ? 2.607 1.263 7.039 1.00 94.56 72 THR A O 1
ATOM 512 N N . ASP A 1 73 ? 0.465 0.645 6.748 1.00 96.06 73 ASP A N 1
ATOM 513 C CA . ASP A 1 73 ? 0.698 -0.593 6.014 1.00 96.06 73 ASP A CA 1
ATOM 514 C C . ASP A 1 73 ? 0.234 -0.466 4.564 1.00 96.06 73 ASP A C 1
ATOM 516 O O . ASP A 1 73 ? -0.820 0.099 4.270 1.00 96.06 73 ASP A O 1
ATOM 520 N N . VAL A 1 74 ? 1.015 -1.017 3.636 1.00 95.94 74 VAL A N 1
ATOM 521 C CA . VAL A 1 74 ? 0.695 -1.003 2.204 1.00 95.94 74 VAL A CA 1
ATOM 522 C C . VAL A 1 74 ? 0.706 -2.419 1.666 1.00 95.94 74 VAL A C 1
ATOM 524 O O . VAL A 1 74 ? 1.757 -3.044 1.569 1.00 95.94 74 VAL A O 1
ATOM 527 N N . VAL A 1 75 ? -0.446 -2.911 1.225 1.00 96.00 75 VAL A N 1
ATOM 528 C CA . VAL A 1 75 ? -0.530 -4.193 0.520 1.00 96.00 75 VAL A CA 1
ATOM 529 C C . VAL A 1 75 ? -0.295 -3.968 -0.976 1.00 96.00 75 VAL A C 1
ATOM 531 O O . VAL A 1 75 ? -1.122 -3.379 -1.670 1.00 96.00 75 VAL A O 1
ATOM 534 N N . ILE A 1 76 ? 0.845 -4.435 -1.487 1.00 96.38 76 ILE A N 1
ATOM 535 C CA . ILE A 1 76 ? 1.233 -4.317 -2.897 1.00 96.38 76 ILE A CA 1
ATOM 536 C C . ILE A 1 76 ? 0.805 -5.591 -3.624 1.00 96.38 76 ILE A C 1
ATOM 538 O O . ILE A 1 76 ? 1.363 -6.664 -3.394 1.00 96.38 76 ILE A O 1
ATOM 542 N N . LEU A 1 77 ? -0.163 -5.457 -4.531 1.00 95.25 77 LEU A N 1
ATOM 543 C CA . LEU A 1 77 ? -0.823 -6.581 -5.206 1.00 95.25 77 LEU A CA 1
ATOM 544 C C . LEU A 1 77 ? -0.243 -6.948 -6.585 1.00 95.25 77 LEU A C 1
ATOM 546 O O . LEU A 1 77 ? -0.878 -7.665 -7.361 1.00 95.25 77 LEU A O 1
ATOM 550 N N . LEU A 1 78 ? 0.962 -6.466 -6.890 1.00 94.50 78 LEU A N 1
ATOM 551 C CA . LEU A 1 78 ? 1.543 -6.507 -8.233 1.00 94.50 78 LEU A CA 1
ATOM 552 C C . LEU A 1 78 ? 2.223 -7.812 -8.621 1.00 94.50 78 LEU A C 1
ATOM 554 O O . LEU A 1 78 ? 2.836 -8.499 -7.800 1.00 94.50 78 LEU A O 1
ATOM 558 N N . GLY A 1 79 ? 2.146 -8.124 -9.915 1.00 94.69 79 GLY A N 1
ATOM 559 C CA . GLY A 1 79 ? 2.933 -9.149 -10.592 1.00 94.69 79 GLY A CA 1
ATOM 560 C C . GLY A 1 79 ? 4.391 -8.736 -10.812 1.00 94.69 79 GLY A C 1
ATOM 561 O O . GLY A 1 79 ? 4.794 -7.612 -10.516 1.00 94.69 79 GLY A O 1
ATOM 562 N N . ASP A 1 80 ? 5.217 -9.677 -11.273 1.00 95.69 80 ASP A N 1
ATOM 563 C CA . ASP A 1 80 ? 6.651 -9.437 -11.488 1.00 95.69 80 ASP A CA 1
ATOM 564 C C . ASP A 1 80 ? 6.900 -8.378 -12.564 1.00 95.69 80 ASP A C 1
ATOM 566 O O . ASP A 1 80 ? 7.708 -7.476 -12.354 1.00 95.69 80 ASP A O 1
ATOM 570 N N . ASP A 1 81 ? 6.138 -8.430 -13.657 1.00 95.31 81 ASP A N 1
ATOM 571 C CA . ASP A 1 81 ? 6.248 -7.475 -14.764 1.00 95.31 81 ASP A CA 1
ATOM 572 C C . ASP A 1 81 ? 5.925 -6.042 -14.315 1.00 95.31 81 ASP A C 1
ATOM 574 O O . ASP A 1 81 ? 6.621 -5.097 -14.676 1.00 95.31 81 ASP A O 1
ATOM 578 N N . GLU A 1 82 ? 4.906 -5.883 -13.468 1.00 95.38 82 GLU A N 1
ATOM 579 C CA . GLU A 1 82 ? 4.505 -4.588 -12.910 1.00 95.38 82 GLU A CA 1
ATOM 580 C C . GLU A 1 82 ? 5.543 -4.050 -11.915 1.00 95.38 82 GLU A C 1
ATOM 582 O O . GLU A 1 82 ? 5.834 -2.855 -11.902 1.00 95.38 82 GLU A O 1
ATOM 587 N N . LEU A 1 83 ? 6.147 -4.919 -11.096 1.00 95.94 83 LEU A N 1
ATOM 588 C CA . LEU A 1 83 ? 7.243 -4.511 -10.211 1.00 95.94 83 LEU A CA 1
ATOM 589 C C . LEU A 1 83 ? 8.512 -4.141 -10.979 1.00 95.94 83 LEU A C 1
ATOM 591 O O . LEU A 1 83 ? 9.267 -3.285 -10.519 1.00 95.94 83 LEU A O 1
ATOM 595 N N . ALA A 1 84 ? 8.747 -4.752 -12.140 1.00 96.69 84 ALA A N 1
ATOM 596 C CA . ALA A 1 84 ? 9.907 -4.446 -12.965 1.00 96.69 84 ALA A CA 1
ATOM 597 C C . ALA A 1 84 ? 9.892 -2.997 -13.478 1.00 96.69 84 ALA A C 1
ATOM 599 O O . ALA A 1 84 ? 10.954 -2.460 -13.786 1.00 96.69 84 ALA A O 1
ATOM 600 N N . CYS A 1 85 ? 8.732 -2.328 -13.528 1.00 97.38 85 CYS A N 1
ATOM 601 C CA . CYS A 1 85 ? 8.606 -0.912 -13.895 1.00 97.38 85 CYS A CA 1
ATOM 602 C C . CYS A 1 85 ? 9.356 0.037 -12.952 1.00 97.38 85 CYS A C 1
ATOM 604 O O . CYS A 1 85 ? 9.694 1.148 -13.359 1.00 97.38 85 CYS A O 1
ATOM 606 N N . TYR A 1 86 ? 9.630 -0.375 -11.714 1.00 97.62 86 TYR A N 1
ATOM 607 C CA . TYR A 1 86 ? 10.241 0.473 -10.698 1.00 97.62 86 TYR A CA 1
ATOM 608 C C . TYR A 1 86 ? 11.765 0.378 -10.737 1.00 97.62 86 TYR A C 1
ATOM 610 O O . TYR A 1 86 ? 12.342 -0.697 -10.580 1.00 97.62 86 TYR A O 1
ATOM 618 N N . ALA A 1 87 ? 12.432 1.518 -10.921 1.00 97.88 87 ALA A N 1
ATOM 619 C CA . ALA A 1 87 ? 13.881 1.589 -10.793 1.00 97.88 87 ALA A CA 1
ATOM 620 C C . ALA A 1 87 ? 14.319 1.258 -9.354 1.00 97.88 87 ALA A C 1
ATOM 622 O O . ALA A 1 87 ? 13.563 1.507 -8.406 1.00 97.88 87 ALA A O 1
ATOM 623 N N . PRO A 1 88 ? 15.555 0.754 -9.162 1.00 97.88 88 PRO A N 1
ATOM 624 C CA . PRO A 1 88 ? 16.126 0.579 -7.834 1.00 97.88 88 PRO A CA 1
ATOM 625 C C . PRO A 1 88 ? 15.962 1.844 -6.960 1.00 97.88 88 PRO A C 1
ATOM 627 O O . PRO A 1 88 ? 16.157 2.958 -7.454 1.00 97.88 88 PRO A O 1
ATOM 630 N N . PRO A 1 89 ? 15.593 1.691 -5.674 1.00 97.75 89 PRO A N 1
ATOM 631 C CA . PRO A 1 89 ? 15.590 0.434 -4.928 1.00 97.75 89 PRO A CA 1
ATOM 632 C C . PRO A 1 89 ? 14.327 -0.426 -5.123 1.00 97.75 89 PRO A C 1
ATOM 634 O O . PRO A 1 89 ? 14.292 -1.532 -4.604 1.00 97.75 89 PRO A O 1
ATOM 637 N N . GLY A 1 90 ? 13.337 0.038 -5.890 1.00 97.06 90 GLY A N 1
ATOM 638 C CA . GLY A 1 90 ? 12.053 -0.636 -6.082 1.00 97.06 90 GLY A CA 1
ATOM 639 C C . GLY A 1 90 ? 10.926 -0.030 -5.239 1.00 97.06 90 GLY A C 1
ATOM 640 O O . GLY A 1 90 ? 11.143 0.835 -4.386 1.00 97.06 90 GLY A O 1
ATOM 641 N N . LEU A 1 91 ? 9.691 -0.470 -5.503 1.00 97.31 91 LEU A N 1
ATOM 642 C CA . LEU A 1 91 ? 8.490 0.068 -4.856 1.00 97.31 91 LEU A CA 1
ATOM 643 C C . LEU A 1 91 ? 8.456 -0.217 -3.347 1.00 97.31 91 LEU A C 1
ATOM 645 O O . LEU A 1 91 ? 8.200 0.692 -2.560 1.00 97.31 91 LEU A O 1
ATOM 649 N N . ALA A 1 92 ? 8.715 -1.462 -2.936 1.00 97.69 92 ALA A N 1
ATOM 650 C CA . ALA A 1 92 ? 8.639 -1.852 -1.529 1.00 97.69 92 ALA A CA 1
ATOM 651 C C . ALA A 1 92 ? 9.707 -1.126 -0.698 1.00 97.69 92 ALA A C 1
ATOM 653 O O . ALA A 1 92 ? 9.415 -0.540 0.338 1.00 97.69 92 ALA A O 1
ATOM 654 N N . GLU A 1 93 ? 10.944 -1.095 -1.175 1.00 98.25 93 GLU A N 1
ATOM 655 C CA . GLU A 1 93 ? 12.055 -0.414 -0.520 1.00 98.25 93 GLU A CA 1
ATOM 656 C C . GLU A 1 93 ? 11.813 1.097 -0.430 1.00 98.25 93 GLU A C 1
ATOM 658 O O . GLU A 1 93 ? 12.069 1.687 0.618 1.00 98.25 93 GLU A O 1
ATOM 663 N N . GLY A 1 94 ? 11.251 1.711 -1.478 1.00 97.75 94 GLY A N 1
ATOM 664 C CA . GLY A 1 94 ? 10.827 3.111 -1.442 1.00 97.75 94 GLY A CA 1
ATOM 665 C C . GLY A 1 94 ? 9.731 3.376 -0.403 1.00 97.75 94 GLY A C 1
ATOM 666 O O . GLY A 1 94 ? 9.823 4.345 0.343 1.00 97.75 94 GLY A O 1
ATOM 667 N N . CYS A 1 95 ? 8.741 2.484 -0.275 1.00 97.62 95 CYS A N 1
ATOM 668 C CA . CYS A 1 95 ? 7.722 2.585 0.777 1.00 97.62 95 CYS A CA 1
ATOM 669 C C . CYS A 1 95 ? 8.339 2.492 2.182 1.00 97.62 95 CYS A C 1
ATOM 671 O O . CYS A 1 95 ? 7.999 3.292 3.053 1.00 97.62 95 CYS A O 1
ATOM 673 N N . ARG A 1 96 ? 9.281 1.561 2.401 1.00 98.19 96 ARG A N 1
ATOM 674 C CA . ARG A 1 96 ? 9.987 1.430 3.692 1.00 98.19 96 ARG A CA 1
ATOM 675 C C . ARG A 1 96 ? 10.791 2.678 4.036 1.00 98.19 96 ARG A C 1
ATOM 677 O O . ARG A 1 96 ? 10.788 3.090 5.192 1.00 98.19 96 ARG A O 1
ATOM 684 N N . ALA A 1 97 ? 11.455 3.286 3.052 1.00 97.75 97 ALA A N 1
ATOM 685 C CA . ALA A 1 97 ? 12.222 4.515 3.253 1.00 97.75 97 ALA A CA 1
ATOM 686 C C . ALA A 1 97 ? 11.343 5.683 3.741 1.00 97.75 97 ALA A C 1
ATOM 688 O O . ALA A 1 97 ? 11.803 6.507 4.526 1.00 97.75 97 ALA A O 1
ATOM 689 N N . GLU A 1 98 ? 10.068 5.703 3.348 1.00 97.38 98 GLU A N 1
ATOM 690 C CA . GLU A 1 98 ? 9.077 6.691 3.789 1.00 97.38 98 GLU A CA 1
ATOM 691 C C . GLU A 1 98 ? 8.334 6.294 5.078 1.00 97.38 98 GLU A C 1
ATOM 693 O O . GLU A 1 98 ? 7.440 7.015 5.526 1.00 97.38 98 GLU A O 1
ATOM 698 N N . GLY A 1 99 ? 8.713 5.185 5.723 1.00 96.12 99 GLY A N 1
ATOM 699 C CA . GLY A 1 99 ? 8.144 4.743 6.999 1.00 96.12 99 GLY A CA 1
ATOM 700 C C . GLY A 1 99 ? 6.834 3.962 6.887 1.00 96.12 99 GLY A C 1
ATOM 701 O O . GLY A 1 99 ? 6.096 3.895 7.866 1.00 96.12 99 GLY A O 1
ATOM 702 N N . LEU A 1 100 ? 6.537 3.389 5.718 1.00 96.19 100 LEU A N 1
ATOM 703 C CA . LEU A 1 100 ? 5.424 2.457 5.524 1.00 96.19 100 LEU A CA 1
ATOM 704 C C . LEU A 1 100 ? 5.904 1.005 5.660 1.00 96.19 100 LEU A C 1
ATOM 706 O O . LEU A 1 100 ? 7.059 0.693 5.360 1.00 96.19 100 LEU A O 1
ATOM 710 N N . ALA A 1 101 ? 5.003 0.102 6.040 1.00 96.94 101 ALA A N 1
ATOM 711 C CA . ALA A 1 101 ? 5.222 -1.341 6.059 1.00 96.94 101 ALA A CA 1
ATOM 712 C C . ALA A 1 101 ? 4.623 -1.994 4.794 1.00 96.94 101 ALA A C 1
ATOM 714 O O . ALA A 1 101 ? 3.415 -2.222 4.726 1.00 96.94 101 ALA A O 1
ATOM 715 N N . PRO A 1 102 ? 5.421 -2.267 3.742 1.00 97.50 102 PRO A N 1
ATOM 716 C CA . PRO A 1 102 ? 4.906 -2.886 2.530 1.00 97.50 102 PRO A CA 1
ATOM 717 C C . PRO A 1 102 ? 4.802 -4.410 2.660 1.00 97.50 102 PRO A C 1
ATOM 719 O O . PRO A 1 102 ? 5.778 -5.094 2.978 1.00 97.50 102 PRO A O 1
ATOM 722 N N . HIS A 1 103 ? 3.648 -4.939 2.270 1.00 96.44 103 HIS A N 1
ATOM 723 C CA . HIS A 1 103 ? 3.338 -6.359 2.161 1.00 96.44 103 HIS A CA 1
ATOM 724 C C . HIS A 1 103 ? 3.208 -6.730 0.688 1.00 96.44 103 HIS A C 1
ATOM 726 O O . HIS A 1 103 ? 2.238 -6.359 0.027 1.00 96.44 103 HIS A O 1
ATOM 732 N N . LEU A 1 104 ? 4.195 -7.441 0.141 1.00 96.69 104 LEU A N 1
ATOM 733 C CA . LEU A 1 104 ? 4.189 -7.815 -1.272 1.00 96.69 104 LEU A CA 1
ATOM 734 C C . LEU A 1 104 ? 3.455 -9.143 -1.485 1.00 96.69 104 LEU A C 1
ATOM 736 O O . LEU A 1 104 ? 3.989 -10.209 -1.178 1.00 96.69 104 LEU A O 1
ATOM 740 N N . LEU A 1 105 ? 2.252 -9.087 -2.056 1.00 95.19 105 LEU A N 1
ATOM 741 C CA . LEU A 1 105 ? 1.391 -10.250 -2.264 1.00 95.19 105 LEU A CA 1
ATOM 742 C C . LEU A 1 105 ? 0.994 -10.366 -3.736 1.00 95.19 105 LEU A C 1
ATOM 744 O O . LEU A 1 105 ? 0.316 -9.510 -4.290 1.00 95.19 105 LEU A O 1
ATOM 748 N N . ARG A 1 106 ? 1.368 -11.464 -4.394 1.00 94.56 106 ARG A N 1
ATOM 749 C CA . ARG A 1 106 ? 1.016 -11.687 -5.804 1.00 94.56 106 ARG A CA 1
ATOM 750 C C . ARG A 1 106 ? -0.467 -12.015 -5.928 1.00 94.56 106 ARG A C 1
ATOM 752 O O . ARG A 1 106 ? -0.857 -13.142 -5.633 1.00 94.56 106 ARG A O 1
ATOM 759 N N . ALA A 1 107 ? -1.280 -11.078 -6.419 1.00 91.75 107 ALA A N 1
ATOM 760 C CA . ALA A 1 107 ? -2.736 -11.243 -6.490 1.00 91.75 107 ALA A CA 1
ATOM 761 C C . ALA A 1 107 ? -3.195 -12.470 -7.298 1.00 91.75 107 ALA A C 1
ATOM 763 O O . ALA A 1 107 ? -4.252 -13.032 -7.025 1.00 91.75 107 ALA A O 1
ATOM 764 N N . ARG A 1 108 ? -2.396 -12.905 -8.282 1.00 91.56 108 ARG A N 1
ATOM 765 C CA . ARG A 1 108 ? -2.710 -14.040 -9.168 1.00 91.56 108 ARG A CA 1
ATOM 766 C C . ARG A 1 108 ? -2.084 -15.373 -8.735 1.00 91.56 108 ARG A C 1
ATOM 768 O O . ARG A 1 108 ? -2.235 -16.364 -9.444 1.00 91.56 108 ARG A O 1
ATOM 775 N N . ALA A 1 109 ? -1.372 -15.423 -7.609 1.00 92.62 109 ALA A N 1
ATOM 776 C CA . ALA A 1 109 ? -0.777 -16.670 -7.130 1.00 92.62 109 ALA A CA 1
ATOM 777 C C . ALA A 1 109 ? -1.831 -17.616 -6.509 1.00 92.62 109 ALA A C 1
ATOM 779 O O . ALA A 1 109 ? -2.826 -17.154 -5.943 1.00 92.62 109 ALA A O 1
ATOM 780 N N . PRO A 1 110 ? -1.618 -18.947 -6.537 1.00 95.94 110 PRO A N 1
ATOM 781 C CA . PRO A 1 110 ? -2.475 -19.889 -5.821 1.00 95.94 110 PRO A CA 1
ATOM 782 C C . PRO A 1 110 ? -2.583 -19.545 -4.328 1.00 95.94 110 PRO A C 1
ATOM 784 O O . PRO A 1 110 ? -1.575 -19.346 -3.644 1.00 95.94 110 PRO A O 1
ATOM 787 N N . GLY A 1 111 ? -3.816 -19.455 -3.822 1.00 95.06 111 GLY A N 1
ATOM 788 C CA . GLY A 1 111 ? -4.092 -19.084 -2.431 1.00 95.06 111 GLY A CA 1
ATOM 789 C C . GLY A 1 111 ? -3.873 -17.601 -2.097 1.00 95.06 111 GLY A C 1
ATOM 790 O O . GLY A 1 111 ? -3.889 -17.252 -0.919 1.00 95.06 111 GLY A O 1
ATOM 791 N N . ALA A 1 112 ? -3.680 -16.725 -3.092 1.00 89.75 112 ALA A N 1
ATOM 792 C CA . ALA A 1 112 ? -3.451 -15.296 -2.868 1.00 89.75 112 ALA A CA 1
ATOM 793 C C . ALA A 1 112 ? -4.565 -14.634 -2.052 1.00 89.75 112 ALA A C 1
ATOM 795 O O . ALA A 1 112 ? -4.261 -13.907 -1.116 1.00 89.75 112 ALA A O 1
ATOM 796 N N . ALA A 1 113 ? -5.834 -14.938 -2.341 1.00 91.50 113 ALA A N 1
ATOM 797 C CA . ALA A 1 113 ? -6.968 -14.359 -1.622 1.00 91.50 113 ALA A CA 1
ATOM 798 C C . ALA A 1 113 ? -6.880 -14.593 -0.104 1.00 91.50 113 ALA A C 1
ATOM 800 O O . ALA A 1 113 ? -6.968 -13.642 0.662 1.00 91.50 113 ALA A O 1
ATOM 801 N N . ALA A 1 114 ? -6.621 -15.830 0.332 1.00 91.62 114 ALA A N 1
ATOM 802 C CA . ALA A 1 114 ? -6.491 -16.150 1.755 1.00 91.62 114 ALA A CA 1
ATOM 803 C C . ALA A 1 114 ? -5.310 -15.413 2.410 1.00 91.62 114 ALA A C 1
ATOM 805 O O . ALA A 1 114 ? -5.435 -14.926 3.527 1.00 91.62 114 ALA A O 1
ATOM 806 N N . LYS A 1 115 ? -4.180 -15.287 1.701 1.00 93.25 115 LYS A N 1
ATOM 807 C CA . LYS A 1 115 ? -3.006 -14.549 2.192 1.00 93.25 115 LYS A CA 1
ATOM 808 C C . LYS A 1 115 ? -3.264 -13.046 2.291 1.00 93.25 115 LYS A C 1
ATOM 810 O O . LYS A 1 115 ? -2.857 -12.433 3.265 1.00 93.25 115 LYS A O 1
ATOM 815 N N . ILE A 1 116 ? -3.938 -12.470 1.295 1.00 90.81 116 ILE A N 1
ATOM 816 C CA . ILE A 1 116 ? -4.322 -11.054 1.284 1.00 90.81 116 ILE A CA 1
ATOM 817 C C . ILE A 1 116 ? -5.261 -10.769 2.449 1.00 90.81 116 ILE A C 1
ATOM 819 O O . ILE A 1 116 ? -5.000 -9.838 3.197 1.00 90.81 116 ILE A O 1
ATOM 823 N N . MET A 1 117 ? -6.294 -11.592 2.645 1.00 89.81 117 MET A N 1
ATOM 824 C CA . MET A 1 117 ? -7.211 -11.424 3.773 1.00 89.81 117 MET A CA 1
ATOM 825 C C . MET A 1 117 ? -6.493 -11.553 5.116 1.00 89.81 117 MET A C 1
ATOM 827 O O . MET A 1 117 ? -6.700 -10.709 5.970 1.00 89.81 117 MET A O 1
ATOM 831 N N . ALA A 1 118 ? -5.590 -12.525 5.278 1.00 90.38 118 ALA A N 1
ATOM 832 C CA . ALA A 1 118 ? -4.827 -12.675 6.517 1.00 90.38 118 ALA A CA 1
ATOM 833 C C . ALA A 1 118 ? -3.964 -11.442 6.840 1.00 90.38 118 ALA A C 1
ATOM 835 O O . ALA A 1 118 ? -3.935 -11.008 7.985 1.00 90.38 118 ALA A O 1
ATOM 836 N N . VAL A 1 119 ? -3.299 -10.857 5.837 1.00 90.81 119 VAL A N 1
ATOM 837 C CA . VAL A 1 119 ? -2.528 -9.616 6.023 1.00 90.81 119 VAL A CA 1
ATOM 838 C C . VAL A 1 119 ? -3.449 -8.433 6.303 1.00 90.81 119 VAL A C 1
ATOM 840 O O . VAL A 1 119 ? -3.145 -7.623 7.166 1.00 90.81 119 VAL A O 1
ATOM 843 N N . LEU A 1 120 ? -4.586 -8.322 5.610 1.00 88.69 120 LEU A N 1
ATOM 844 C CA . LEU A 1 120 ? -5.557 -7.265 5.892 1.00 88.69 120 LEU A CA 1
ATOM 845 C C . LEU A 1 120 ? -6.122 -7.382 7.311 1.00 88.69 120 LEU A C 1
ATOM 847 O O . LEU A 1 120 ? -6.259 -6.359 7.966 1.00 88.69 120 LEU A O 1
ATOM 851 N N . ASP A 1 121 ? -6.398 -8.594 7.793 1.00 87.50 121 ASP A N 1
ATOM 852 C CA . ASP A 1 121 ? -6.831 -8.849 9.168 1.00 87.50 121 ASP A CA 1
ATOM 853 C C . ASP A 1 121 ? -5.725 -8.500 10.176 1.00 87.50 121 ASP A C 1
ATOM 855 O O . ASP A 1 121 ? -6.015 -7.911 11.212 1.00 87.50 121 ASP A O 1
ATOM 859 N N . GLU A 1 122 ? -4.459 -8.802 9.869 1.00 87.38 122 GLU A N 1
ATOM 860 C CA . GLU A 1 122 ? -3.300 -8.414 10.686 1.00 87.38 122 GLU A CA 1
ATOM 861 C C . GLU A 1 122 ? -3.131 -6.888 10.747 1.00 87.38 122 GLU A C 1
ATOM 863 O O . GLU A 1 122 ? -2.941 -6.336 11.826 1.00 87.38 122 GLU A O 1
ATOM 868 N N . CYS A 1 123 ? -3.270 -6.188 9.618 1.00 82.62 123 CYS A N 1
ATOM 869 C CA . CYS A 1 123 ? -3.210 -4.725 9.565 1.00 82.62 123 CYS A CA 1
ATOM 870 C C . CYS A 1 123 ? -4.443 -4.062 10.205 1.00 82.62 123 CYS A C 1
ATOM 872 O O . CYS A 1 123 ? -4.347 -2.966 10.756 1.00 82.62 123 CYS A O 1
ATOM 874 N N . ALA A 1 124 ? -5.615 -4.695 10.103 1.00 77.31 124 ALA A N 1
ATOM 875 C CA . ALA A 1 124 ? -6.871 -4.203 10.664 1.00 77.31 124 ALA A CA 1
ATOM 876 C C . ALA A 1 124 ? -7.037 -4.551 12.145 1.00 77.31 124 ALA A C 1
ATOM 878 O O . ALA A 1 124 ? -7.893 -3.952 12.805 1.00 77.31 124 ALA A O 1
ATOM 879 N N . ALA A 1 125 ? -6.236 -5.484 12.672 1.00 70.88 125 ALA A N 1
ATOM 880 C CA . ALA A 1 125 ? -6.079 -5.710 14.096 1.00 70.88 125 ALA A CA 1
ATOM 881 C C . ALA A 1 125 ? -5.466 -4.444 14.699 1.00 70.88 125 ALA A C 1
ATOM 883 O O . ALA A 1 125 ? -4.254 -4.293 14.827 1.00 70.88 125 ALA A O 1
ATOM 884 N N . TYR A 1 126 ? -6.358 -3.500 15.001 1.00 54.59 126 TYR A N 1
ATOM 885 C CA . TYR A 1 126 ? -6.133 -2.298 15.782 1.00 54.59 126 TYR A CA 1
ATOM 886 C C . TYR A 1 126 ? -5.081 -2.612 16.845 1.00 54.59 126 TYR A C 1
ATOM 888 O O . TYR A 1 126 ? -5.234 -3.593 17.570 1.00 54.59 126 TYR A O 1
ATOM 896 N N . GLY A 1 127 ? -4.017 -1.808 16.929 1.00 55.97 127 GLY A N 1
ATOM 897 C CA . GLY A 1 127 ? -2.874 -2.024 17.832 1.00 55.97 127 GLY A CA 1
ATOM 898 C C . GLY A 1 127 ? -3.199 -1.957 19.332 1.00 55.97 127 GLY A C 1
ATOM 899 O O . GLY A 1 127 ? -2.307 -1.721 20.138 1.00 55.97 127 GLY A O 1
ATOM 900 N N . LEU A 1 128 ? -4.472 -2.123 19.686 1.00 51.09 128 LEU A N 1
ATOM 901 C CA . LEU A 1 128 ? -5.017 -2.306 21.012 1.00 51.09 128 LEU A CA 1
ATOM 902 C C . LEU A 1 128 ? -5.800 -3.625 20.991 1.00 51.09 128 LEU A C 1
ATOM 904 O O . LEU A 1 128 ? -6.728 -3.807 20.200 1.00 51.09 128 LEU A O 1
ATOM 908 N N . SER A 1 129 ? -5.453 -4.534 21.894 1.00 61.75 129 SER A N 1
ATOM 909 C CA . SER A 1 129 ? -6.322 -5.642 22.290 1.00 61.75 129 SER A CA 1
ATOM 910 C C . SER A 1 129 ? -7.723 -5.132 22.650 1.00 61.75 129 SER A C 1
ATOM 912 O O . SER A 1 129 ? -7.924 -3.952 22.953 1.00 61.75 129 SER A O 1
ATOM 914 N N . PHE A 1 130 ? -8.722 -6.019 22.654 1.00 56.59 130 PHE A N 1
ATOM 915 C CA . PHE A 1 130 ? -10.058 -5.635 23.112 1.00 56.59 130 PHE A CA 1
ATOM 916 C C . PHE A 1 130 ? -10.013 -5.043 24.527 1.00 56.59 130 PHE A C 1
ATOM 918 O O . PHE A 1 130 ? -10.726 -4.082 24.812 1.00 56.59 130 PHE A O 1
ATOM 925 N N . GLU A 1 131 ? -9.165 -5.590 25.399 1.00 65.00 131 GLU A N 1
ATOM 926 C CA . GLU A 1 131 ? -8.927 -5.071 26.739 1.00 65.00 131 GLU A CA 1
ATOM 927 C C . GLU A 1 131 ? -8.371 -3.642 26.715 1.00 65.00 131 GLU A C 1
ATOM 929 O O . GLU A 1 131 ? -8.858 -2.796 27.460 1.00 65.00 131 GLU A O 1
ATOM 934 N N . GLU A 1 132 ? -7.408 -3.340 25.843 1.00 64.44 132 GLU A N 1
ATOM 935 C CA . GLU A 1 132 ? -6.824 -2.000 25.711 1.00 64.44 132 GLU A CA 1
ATOM 936 C C . GLU A 1 132 ? -7.811 -0.992 25.107 1.00 64.44 132 GLU A C 1
ATOM 938 O O . GLU A 1 132 ? -7.952 0.116 25.624 1.00 64.44 132 GLU A O 1
ATOM 943 N N . ALA A 1 133 ? -8.570 -1.393 24.086 1.00 65.31 133 ALA A N 1
ATOM 944 C CA . ALA A 1 133 ? -9.637 -0.572 23.518 1.00 65.31 133 ALA A CA 1
ATOM 945 C C . ALA A 1 133 ? -10.758 -0.321 24.545 1.00 65.31 133 ALA A C 1
ATOM 947 O O . ALA A 1 133 ? -11.297 0.782 24.644 1.00 65.31 133 ALA A O 1
ATOM 948 N N . THR A 1 134 ? -11.091 -1.330 25.354 1.00 67.19 134 THR A N 1
ATOM 949 C CA . THR A 1 134 ? -12.066 -1.210 26.447 1.00 67.19 134 THR A CA 1
ATOM 950 C C . THR A 1 134 ? -11.558 -0.271 27.530 1.00 67.19 134 THR A C 1
ATOM 952 O O . THR A 1 134 ? -12.294 0.623 27.942 1.00 67.19 134 THR A O 1
ATOM 955 N N . ALA A 1 135 ? -10.300 -0.417 27.950 1.00 74.00 135 ALA A N 1
ATOM 956 C CA . ALA A 1 135 ? -9.675 0.451 28.939 1.00 74.00 135 ALA A CA 1
ATOM 957 C C . ALA A 1 135 ? -9.633 1.912 28.467 1.00 74.00 135 ALA A C 1
ATOM 959 O O . ALA A 1 135 ? -9.893 2.820 29.256 1.00 74.00 135 ALA A O 1
ATOM 960 N N . GLU A 1 136 ? -9.373 2.154 27.181 1.00 74.25 136 GLU A N 1
ATOM 961 C CA . GLU A 1 136 ? -9.391 3.495 26.595 1.00 74.25 136 GLU A CA 1
ATOM 962 C C . GLU A 1 136 ? -10.807 4.103 26.598 1.00 74.25 136 GLU A C 1
ATOM 964 O O . GLU A 1 136 ? -11.000 5.253 27.004 1.00 74.25 136 GLU A O 1
ATOM 969 N N . VAL A 1 137 ? -11.826 3.315 26.237 1.00 70.75 137 VAL A N 1
ATOM 970 C CA . VAL A 1 137 ? -13.238 3.734 26.283 1.00 70.75 137 VAL A CA 1
ATOM 971 C C . VAL A 1 137 ? -13.711 3.989 27.719 1.00 70.75 137 VAL A C 1
ATOM 973 O O . VAL A 1 137 ? -14.423 4.967 27.965 1.00 70.75 137 VAL A O 1
ATOM 976 N N . GLU A 1 138 ? -13.322 3.146 28.678 1.00 76.31 138 GLU A N 1
ATOM 977 C CA . GLU A 1 138 ? -13.632 3.326 30.101 1.00 76.31 138 GLU A CA 1
ATOM 978 C C . GLU A 1 138 ? -12.956 4.579 30.669 1.00 76.31 138 GLU A C 1
ATOM 980 O O . GLU A 1 138 ? -13.611 5.376 31.347 1.00 76.31 138 GLU A O 1
ATOM 985 N N . ALA A 1 139 ? -11.680 4.805 30.339 1.00 75.50 139 ALA A N 1
ATOM 986 C CA . ALA A 1 139 ? -10.948 6.007 30.725 1.00 75.50 139 ALA A CA 1
ATOM 987 C C . ALA A 1 139 ? -11.601 7.276 30.153 1.00 75.50 139 ALA A C 1
ATOM 989 O O . ALA A 1 139 ? -11.775 8.266 30.872 1.00 75.50 139 ALA A O 1
ATOM 990 N N . TYR A 1 140 ? -12.035 7.237 28.890 1.00 73.38 140 TYR A N 1
ATOM 991 C CA . TYR A 1 140 ? -12.770 8.329 28.254 1.00 73.38 140 TYR A CA 1
ATOM 992 C C . TYR A 1 140 ? -14.123 8.594 28.934 1.00 73.38 140 TYR A C 1
ATOM 994 O O . TYR A 1 140 ? -14.453 9.741 29.247 1.00 73.38 140 TYR A O 1
ATOM 1002 N N . ALA A 1 141 ? -14.906 7.546 29.207 1.00 70.19 141 ALA A N 1
ATOM 1003 C CA . ALA A 1 141 ? -16.210 7.662 29.860 1.00 70.19 141 ALA A CA 1
ATOM 1004 C C . ALA A 1 141 ? -16.091 8.245 31.279 1.00 70.19 141 ALA A C 1
ATOM 1006 O O . ALA A 1 141 ? -16.852 9.147 31.645 1.00 70.19 141 ALA A O 1
ATOM 1007 N N . ALA A 1 142 ? -15.089 7.797 32.044 1.00 74.06 142 ALA A N 1
ATOM 1008 C CA . ALA A 1 142 ? -14.773 8.333 33.363 1.00 74.06 142 ALA A CA 1
ATOM 1009 C C . ALA A 1 142 ? -14.386 9.821 33.302 1.00 74.06 142 ALA A C 1
ATOM 1011 O O . ALA A 1 142 ? -14.911 10.621 34.080 1.00 74.06 142 ALA A O 1
ATOM 1012 N N . ALA A 1 143 ? -13.534 10.215 32.349 1.00 74.75 143 ALA A N 1
ATOM 1013 C CA . ALA A 1 143 ? -13.127 11.609 32.155 1.00 74.75 143 ALA A CA 1
ATOM 1014 C C . ALA A 1 143 ? -14.293 12.527 31.738 1.00 74.75 143 ALA A C 1
ATOM 1016 O O . ALA A 1 143 ? -14.321 13.699 32.110 1.00 74.75 143 ALA A O 1
ATOM 1017 N N . ALA A 1 144 ? -15.275 11.997 31.005 1.00 75.62 144 ALA A N 1
ATOM 1018 C CA . ALA A 1 144 ? -16.477 12.718 30.593 1.00 75.62 144 ALA A CA 1
ATOM 1019 C C . ALA A 1 144 ? -17.580 12.764 31.674 1.00 75.62 144 ALA A C 1
ATOM 1021 O O . ALA A 1 144 ? -18.637 13.351 31.441 1.00 75.62 144 ALA A O 1
ATOM 1022 N N . GLY A 1 145 ? -17.379 12.127 32.837 1.00 84.56 145 GLY A N 1
ATOM 1023 C CA . GLY A 1 145 ? -18.407 12.003 33.878 1.00 84.56 145 GLY A CA 1
ATOM 1024 C C . GLY A 1 145 ? -19.607 11.146 33.453 1.00 84.56 145 GLY A C 1
ATOM 1025 O O . GLY A 1 145 ? -20.676 11.220 34.058 1.00 84.56 145 GLY A O 1
ATOM 1026 N N . VAL A 1 146 ? -19.449 10.340 32.401 1.00 75.56 146 VAL A N 1
ATOM 1027 C CA . VAL A 1 146 ? -20.497 9.478 31.861 1.00 75.56 146 VAL A CA 1
ATOM 1028 C C . VAL A 1 146 ? -20.323 8.087 32.454 1.00 75.56 146 VAL A C 1
ATOM 1030 O O . VAL A 1 146 ? -19.388 7.367 32.117 1.00 75.56 146 VAL A O 1
ATOM 1033 N N . GLN A 1 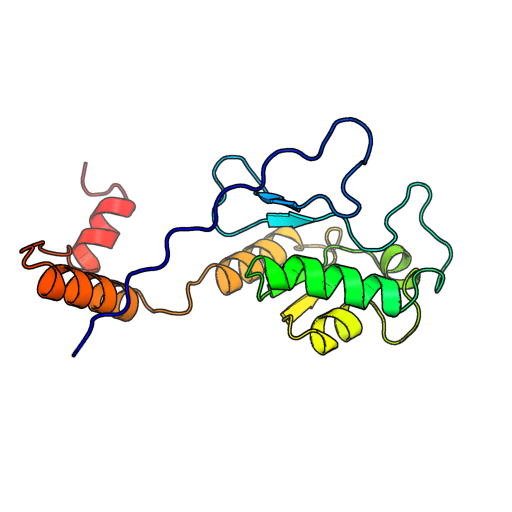147 ? -21.262 7.650 33.294 1.00 61.59 147 GLN A N 1
ATOM 1034 C CA . GLN A 1 147 ? -21.339 6.236 33.660 1.00 61.59 147 GLN A CA 1
ATOM 1035 C C . GLN A 1 147 ? -21.908 5.431 32.487 1.00 61.59 147 GLN A C 1
ATOM 1037 O O . GLN A 1 147 ? -23.120 5.261 32.355 1.00 61.59 147 GLN A O 1
ATOM 1042 N N . ARG A 1 148 ? -21.033 4.913 31.625 1.00 58.41 148 ARG A N 1
ATOM 1043 C CA . ARG A 1 148 ? -21.377 3.836 30.691 1.00 58.41 148 ARG A CA 1
ATOM 1044 C C . ARG A 1 148 ? -20.741 2.540 31.171 1.00 58.41 148 ARG A C 1
ATOM 1046 O O . ARG A 1 148 ? -19.549 2.498 31.438 1.00 58.41 148 ARG A O 1
ATOM 1053 N N . ARG A 1 149 ? -21.538 1.473 31.251 1.00 59.09 149 ARG A N 1
ATOM 1054 C CA . ARG A 1 149 ? -21.006 0.112 31.370 1.00 59.09 149 ARG A CA 1
ATOM 1055 C C . ARG A 1 149 ? -20.579 -0.335 29.981 1.00 59.09 149 ARG A C 1
ATOM 1057 O O . ARG A 1 149 ? -21.446 -0.561 29.136 1.00 59.09 149 ARG A O 1
ATOM 1064 N N . VAL A 1 150 ? -19.275 -0.449 29.750 1.00 57.94 150 VAL A N 1
ATOM 1065 C CA . VAL A 1 150 ? -18.785 -1.195 28.592 1.00 57.94 150 VAL A CA 1
ATOM 1066 C C . VAL A 1 150 ? -19.162 -2.665 28.833 1.00 57.94 150 VAL A C 1
ATOM 1068 O O . VAL A 1 150 ? -18.966 -3.171 29.942 1.00 57.94 150 VAL A O 1
ATOM 1071 N N . PRO A 1 151 ? -19.833 -3.343 27.887 1.00 61.06 151 PRO A N 1
ATOM 1072 C CA . PRO A 1 151 ? -20.110 -4.763 28.039 1.00 61.06 151 PRO A CA 1
ATOM 1073 C C . PRO A 1 151 ? -18.786 -5.526 28.151 1.00 61.06 151 PRO A C 1
ATOM 1075 O O . PRO A 1 151 ? -17.837 -5.210 27.439 1.00 61.06 151 PRO A O 1
ATOM 1078 N N . SER A 1 152 ? -18.727 -6.540 29.020 1.00 67.44 152 SER A N 1
ATOM 1079 C CA . SER A 1 152 ? -17.560 -7.424 29.090 1.00 67.44 152 SER A CA 1
ATOM 1080 C C . SER A 1 152 ? -17.280 -8.060 27.726 1.00 67.44 152 SER A C 1
ATOM 1082 O O . SER A 1 152 ? -18.199 -8.234 26.920 1.00 67.44 152 SER A O 1
ATOM 1084 N N . TRP A 1 153 ? -16.029 -8.460 27.482 1.00 58.12 153 TRP A N 1
ATOM 1085 C CA . TRP A 1 153 ? -15.625 -9.129 26.239 1.00 58.12 153 TRP A CA 1
ATOM 1086 C C . TRP A 1 153 ? -16.523 -10.316 25.886 1.00 58.12 153 TRP A C 1
ATOM 1088 O O . TRP A 1 153 ? -16.948 -10.470 24.745 1.00 58.12 153 TRP A O 1
ATOM 1098 N N . GLU A 1 154 ? -16.887 -11.115 26.886 1.00 68.31 154 GLU A N 1
ATOM 1099 C CA . GLU A 1 154 ? -17.804 -12.247 26.741 1.00 68.31 154 GLU A CA 1
ATOM 1100 C C . GLU A 1 154 ? -19.185 -11.808 26.242 1.00 68.31 154 GLU A C 1
ATOM 1102 O O . GLU A 1 154 ? -19.761 -12.438 25.359 1.00 68.31 154 GLU A O 1
ATOM 1107 N N . ARG A 1 155 ? -19.698 -10.684 26.753 1.00 62.62 155 ARG A N 1
ATOM 1108 C CA . ARG A 1 155 ? -20.994 -10.126 26.356 1.00 62.62 155 ARG A CA 1
ATOM 1109 C C . ARG A 1 155 ? -20.944 -9.476 24.977 1.00 62.62 155 ARG A C 1
ATOM 1111 O O . ARG A 1 155 ? -21.931 -9.535 24.250 1.00 62.62 155 ARG A O 1
ATOM 1118 N N . PHE A 1 156 ? -19.810 -8.877 24.616 1.00 65.00 156 PHE A N 1
ATOM 1119 C CA . PHE A 1 156 ? -19.572 -8.387 23.265 1.00 65.00 156 PHE A CA 1
ATOM 1120 C C . PHE A 1 156 ? -19.520 -9.556 22.276 1.00 65.00 156 PHE A C 1
ATOM 1122 O O . PHE A 1 156 ? -20.313 -9.559 21.342 1.00 65.00 156 PHE A O 1
ATOM 1129 N N . ARG A 1 157 ? -18.705 -10.596 22.521 1.00 63.19 157 ARG A N 1
ATOM 1130 C CA . ARG A 1 157 ? -18.642 -11.805 21.674 1.00 63.19 157 ARG A CA 1
ATOM 1131 C C . ARG A 1 157 ? -20.006 -12.467 21.500 1.00 63.19 157 ARG A C 1
ATOM 1133 O O . ARG A 1 157 ? -20.367 -12.763 20.370 1.00 63.19 157 ARG A O 1
ATOM 1140 N N . TRP A 1 158 ? -20.764 -12.630 22.584 1.00 68.88 158 TRP A N 1
ATOM 1141 C CA . TRP A 1 158 ? -22.131 -13.162 22.549 1.00 68.88 158 TRP A CA 1
ATOM 1142 C C . TRP A 1 158 ? -23.093 -12.307 21.702 1.00 68.88 158 TRP A C 1
ATOM 1144 O O . TRP A 1 158 ? -23.964 -12.833 21.016 1.00 68.88 158 TRP A O 1
ATOM 1154 N N . PHE A 1 159 ? -22.929 -10.979 21.706 1.00 60.91 159 PHE A N 1
ATOM 1155 C CA . PHE A 1 159 ? -23.726 -10.074 20.875 1.00 60.91 159 PHE A CA 1
ATOM 1156 C C . PHE A 1 159 ? -23.360 -10.170 19.384 1.00 60.91 159 PHE A C 1
ATOM 1158 O O . PHE A 1 159 ? -24.256 -10.232 18.544 1.00 60.91 159 PHE A O 1
ATOM 1165 N N . VAL A 1 160 ? -22.065 -10.204 19.038 1.00 57.12 160 VAL A N 1
ATOM 1166 C CA . VAL A 1 160 ? -21.627 -10.290 17.628 1.00 57.12 160 VAL A CA 1
ATOM 1167 C C . VAL A 1 160 ? -21.754 -11.697 17.036 1.00 57.12 160 VAL A C 1
ATOM 1169 O O . VAL A 1 160 ? -21.872 -11.812 15.819 1.00 57.12 160 VAL A O 1
ATOM 1172 N N . SER A 1 161 ? -21.765 -12.758 17.853 1.00 72.88 161 SER A N 1
ATOM 1173 C CA . SER A 1 161 ? -21.965 -14.139 17.381 1.00 72.88 161 SER A CA 1
ATOM 1174 C C . SER A 1 161 ? -23.395 -14.414 16.906 1.00 72.88 161 SER A C 1
ATOM 1176 O O . SER A 1 161 ? -23.634 -15.427 16.253 1.00 72.88 161 SER A O 1
ATOM 1178 N N . GLY A 1 162 ? -24.347 -13.525 17.213 1.00 54.12 162 GLY A N 1
ATOM 1179 C CA . GLY A 1 162 ? -25.761 -13.712 16.887 1.00 54.12 162 GLY A CA 1
ATOM 1180 C C . GLY A 1 162 ? -26.476 -14.728 17.784 1.00 54.12 162 GLY A C 1
ATOM 1181 O O . GLY A 1 162 ? -27.665 -14.950 17.601 1.00 54.12 162 GLY A O 1
ATOM 1182 N N . GLU A 1 163 ? -25.794 -15.297 18.782 1.00 70.62 163 GLU A N 1
ATOM 1183 C CA . GLU A 1 163 ? -26.365 -16.245 19.756 1.00 70.62 163 GLU A CA 1
ATOM 1184 C C . GLU A 1 163 ? -27.272 -15.568 20.801 1.00 70.62 163 GLU A C 1
ATOM 1186 O O . GLU A 1 163 ? -27.825 -16.234 21.677 1.00 70.62 163 GLU A O 1
ATOM 1191 N N . GLY A 1 164 ? -27.393 -14.238 20.740 1.00 58.19 164 GLY A N 1
ATOM 1192 C CA . GLY A 1 164 ? -28.168 -13.426 21.674 1.00 58.19 164 GLY A CA 1
ATOM 1193 C C . GLY A 1 164 ? -29.505 -12.885 21.175 1.00 58.19 164 GLY A C 1
ATOM 1194 O O . GLY A 1 164 ? -30.070 -12.021 21.850 1.00 58.19 164 GLY A O 1
ATOM 1195 N N . TRP A 1 165 ? -29.993 -13.368 20.029 1.00 47.28 165 TRP A N 1
ATOM 1196 C CA . TRP A 1 165 ? -31.331 -13.082 19.498 1.00 47.28 165 TRP A CA 1
ATOM 1197 C C . TRP A 1 165 ? -32.238 -14.308 19.573 1.00 47.28 165 TRP A C 1
ATOM 1199 O O . TRP A 1 165 ? -31.751 -15.421 19.275 1.00 47.28 165 TRP A O 1
#

Foldseek 3Di:
DDDDDDDDQDPDDDDDPPPDDPQKDWAAPDPPDPQHIDIDAQPDDPVQADFQQRELVSLLVVLLVV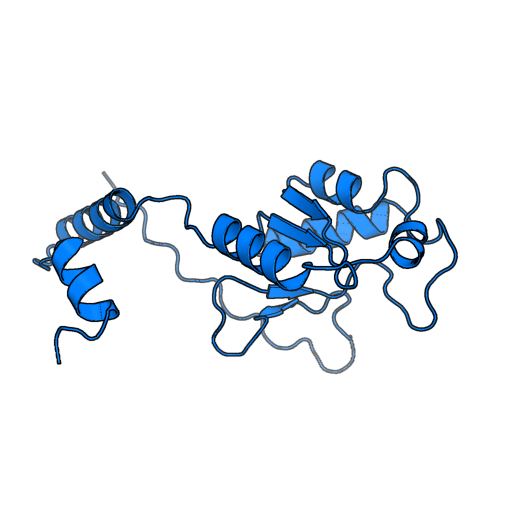VVNVAAEAEAQDDPRNQRNHHPPTNQVSNVVNRHHYDYAHNPDVCSVVVVVVVSVVSVPPPADPVRVVVVVVVVCVVVVHPDDDDPPVVVCCVVVPVPD

pLDDT: mean 79.88, std 17.88, range [37.44, 98.25]

Radius of gyration: 20.34 Å; chains: 1; bounding box: 48×42×55 Å

Organism: NCBI:txid307507

Sequence (165 aa):
MAAAAAERPPPTQPPPPHGERPRHNFAPASGRDTAVFGASMPGCADPLPPPGSVGPAAVAEWASFVRARGVTDVVILLGDDELACYAPPGLAEGCRAEGLAPHLLRARAPGAAAKIMAVLDECAAYGLSFEEATAEVEAYAAAAGVQRRVPSWERFRWFVSGEGW